Protein AF-A0A2E7BUD8-F1 (afdb_monomer_lite)

Secondary structure (DSSP, 8-state):
---TTSSSSPPP--HHHHH-----BTTTB--GGGS-GGGGSTTSHHHHHHHHHHHT----TTPEEPTT--HHHHHHHHHHHHH-SSS-HHHHHHHHHHHHHHHEE-TT-PPP---

Radius of gyration: 13.07 Å; chains: 1; bounding box: 35×28×31 Å

Foldseek 3Di:
DPDDDDLLEFDDDDPVCLVPVADCPPPLFDDPVPQPPLLLDCPQPLLVVLVCCLPVNDDCPPWDFDPPYDPVRLVSSLSSLSPYPPDDPSRSSRRSSRSCLSTTDDPPHDRDPPD

Sequence (115 aa):
MPTETSWTSPKPISDAMMAFPASVCGEYLPPMDEIPERFHRFSDPYVELVRRLFFEGGSVAEWKAREGVDRDLAIKNLRAVLGSYEPKHEHKEAGAAYLVSLWFKVPGIEAPSDA

pLDDT: mean 86.58, std 13.37, range [32.47, 95.38]

Structure (mmCIF, N/CA/C/O backbone):
data_AF-A0A2E7BUD8-F1
#
_entry.id   AF-A0A2E7BUD8-F1
#
loop_
_atom_site.group_PDB
_atom_site.id
_atom_site.type_symbol
_atom_site.label_atom_id
_atom_site.label_alt_id
_atom_site.label_comp_id
_atom_site.label_asym_id
_atom_site.label_entity_id
_atom_site.label_seq_id
_atom_site.pdbx_PDB_ins_code
_atom_site.Cartn_x
_atom_site.Cartn_y
_atom_site.Cartn_z
_atom_site.occupancy
_atom_site.B_iso_or_equiv
_atom_site.auth_seq_id
_atom_site.auth_comp_id
_atom_site.auth_asym_id
_atom_site.auth_atom_id
_atom_site.pdbx_PDB_model_num
ATOM 1 N N . MET A 1 1 ? -13.765 -9.331 -20.714 1.00 39.00 1 MET A N 1
ATOM 2 C CA . MET A 1 1 ? -14.108 -9.240 -19.284 1.00 39.00 1 MET A CA 1
ATOM 3 C C . MET A 1 1 ? -12.911 -9.762 -18.501 1.00 39.00 1 MET A C 1
ATOM 5 O O . MET A 1 1 ? -12.781 -10.980 -18.452 1.00 39.00 1 MET A O 1
ATOM 9 N N . PRO A 1 2 ? -11.991 -8.944 -17.969 1.00 43.06 2 PRO A N 1
ATOM 10 C CA . PRO A 1 2 ? -11.047 -9.461 -16.995 1.00 43.06 2 PRO A CA 1
ATOM 11 C C . PRO A 1 2 ? -11.632 -9.283 -15.588 1.00 43.06 2 PRO A C 1
ATOM 13 O O . PRO A 1 2 ? -11.746 -8.177 -15.078 1.00 43.06 2 PRO A O 1
ATOM 16 N N . THR A 1 3 ? -12.099 -10.411 -15.053 1.00 42.91 3 THR A N 1
ATOM 17 C CA . THR A 1 3 ? -11.840 -10.891 -13.685 1.00 42.91 3 THR A CA 1
ATOM 18 C C . THR A 1 3 ? -11.888 -9.874 -12.540 1.00 42.91 3 THR A C 1
ATOM 20 O O . THR A 1 3 ? -10.890 -9.574 -11.891 1.00 42.91 3 THR A O 1
ATOM 23 N N . GLU A 1 4 ? -13.095 -9.439 -12.187 1.00 45.47 4 GLU A N 1
ATOM 24 C CA . GLU A 1 4 ? -13.362 -8.979 -10.823 1.00 45.47 4 GLU A CA 1
ATOM 25 C C . GLU A 1 4 ? -13.077 -10.140 -9.842 1.00 45.47 4 GLU A C 1
ATOM 27 O O . GLU A 1 4 ? -13.411 -11.289 -10.138 1.00 45.47 4 GLU A O 1
ATOM 32 N N . THR A 1 5 ? -12.514 -9.848 -8.660 1.00 54.38 5 THR A N 1
ATOM 33 C CA . THR A 1 5 ? -12.538 -10.653 -7.402 1.00 54.38 5 THR A CA 1
ATOM 34 C C . THR A 1 5 ? -11.209 -11.212 -6.842 1.00 54.38 5 THR A C 1
ATOM 36 O O . THR A 1 5 ? -11.201 -11.607 -5.682 1.00 54.38 5 THR A O 1
ATOM 39 N N . SER A 1 6 ? -10.045 -11.203 -7.516 1.00 71.56 6 SER A N 1
ATOM 40 C CA . SER A 1 6 ? -8.834 -11.788 -6.868 1.00 71.56 6 SER A CA 1
ATOM 41 C C . SER A 1 6 ? -8.116 -10.868 -5.864 1.00 71.56 6 SER A C 1
ATOM 43 O O . SER A 1 6 ? -7.376 -11.368 -5.016 1.00 71.56 6 SER A O 1
ATOM 45 N N . TRP A 1 7 ? -8.282 -9.547 -5.959 1.00 86.31 7 TRP A N 1
ATOM 46 C CA . TRP A 1 7 ? -7.434 -8.577 -5.243 1.00 86.31 7 TRP A CA 1
ATOM 47 C C . TRP A 1 7 ? -8.080 -7.977 -3.987 1.00 86.31 7 TRP A C 1
ATOM 49 O O . TRP A 1 7 ? -7.443 -7.220 -3.259 1.00 86.31 7 TRP A O 1
ATOM 59 N N . THR A 1 8 ? -9.335 -8.326 -3.690 1.00 87.50 8 THR A N 1
ATOM 60 C CA . THR A 1 8 ? -10.091 -7.793 -2.541 1.00 87.50 8 THR A CA 1
ATOM 61 C C . THR A 1 8 ? -9.600 -8.315 -1.193 1.00 87.50 8 THR A C 1
ATOM 63 O O . THR A 1 8 ? -9.904 -7.718 -0.164 1.00 87.50 8 THR A O 1
ATOM 66 N N . SER A 1 9 ? -8.822 -9.398 -1.185 1.00 88.94 9 SER A N 1
ATOM 67 C CA . SER A 1 9 ? -8.275 -10.002 0.028 1.00 88.94 9 SER A CA 1
ATOM 68 C C . SER A 1 9 ? -6.743 -10.033 -0.026 1.00 88.94 9 SER A C 1
ATOM 70 O O . SER A 1 9 ? -6.181 -10.509 -1.015 1.00 88.94 9 SER A O 1
ATOM 72 N N . PRO A 1 10 ? -6.049 -9.544 1.017 1.00 91.62 10 PRO A N 1
ATOM 73 C CA . PRO A 1 10 ? -4.593 -9.598 1.085 1.00 91.62 10 PRO A CA 1
ATOM 74 C C . PRO A 1 10 ? -4.113 -11.049 1.216 1.00 91.62 10 PRO A C 1
ATOM 76 O O . PRO A 1 10 ? -4.799 -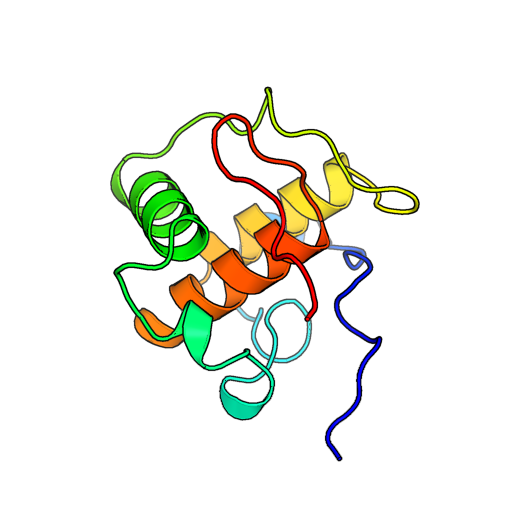11.890 1.802 1.00 91.62 10 PRO A O 1
ATOM 79 N N . LYS A 1 11 ? -2.927 -11.352 0.681 1.00 91.62 11 LYS A N 1
ATOM 80 C CA . LYS A 1 11 ? -2.405 -12.725 0.625 1.00 91.62 11 LYS A CA 1
ATOM 81 C C . LYS A 1 11 ? -1.394 -12.992 1.743 1.00 91.62 11 LYS A C 1
ATOM 83 O O . LYS A 1 11 ? -0.684 -12.066 2.139 1.00 91.62 11 LYS A O 1
ATOM 88 N N . PRO A 1 12 ? -1.302 -14.227 2.273 1.00 92.06 12 PRO A N 1
ATOM 89 C CA . PRO A 1 12 ? -0.252 -14.611 3.214 1.00 92.06 12 PRO A CA 1
ATOM 90 C C . PRO A 1 12 ? 1.128 -14.262 2.657 1.00 92.06 12 PRO A C 1
ATOM 92 O O . PRO A 1 12 ? 1.432 -14.626 1.531 1.00 92.06 12 PRO A O 1
ATOM 95 N N . ILE A 1 13 ? 1.956 -13.579 3.444 1.00 89.50 13 ILE A N 1
ATOM 96 C CA . ILE A 1 13 ? 3.313 -13.197 3.047 1.00 89.50 13 ILE A CA 1
ATOM 97 C C . ILE A 1 13 ? 4.308 -13.686 4.093 1.00 89.50 13 ILE A C 1
ATOM 99 O O . ILE A 1 13 ? 4.081 -13.535 5.296 1.00 89.50 13 ILE A O 1
ATOM 103 N N . SER A 1 14 ? 5.388 -14.317 3.636 1.00 89.44 14 SER A N 1
ATOM 104 C CA . SER A 1 14 ? 6.420 -14.862 4.516 1.00 89.44 14 SER A CA 1
ATOM 105 C C . SER A 1 14 ? 7.339 -13.765 5.056 1.00 89.44 14 SER A C 1
ATOM 107 O O . SER A 1 14 ? 7.536 -12.726 4.423 1.00 89.44 14 SER A O 1
ATOM 109 N N . ASP A 1 15 ? 7.971 -14.024 6.200 1.00 86.50 15 ASP A N 1
ATOM 110 C CA . ASP A 1 15 ? 8.956 -13.101 6.778 1.00 86.50 15 ASP A CA 1
ATOM 111 C C . ASP A 1 15 ? 10.156 -12.885 5.841 1.00 86.50 15 ASP A C 1
ATOM 113 O O . ASP A 1 15 ? 10.696 -11.783 5.759 1.00 86.50 15 ASP A O 1
ATOM 117 N N . ALA A 1 16 ? 10.531 -13.915 5.073 1.00 87.12 16 ALA A N 1
ATOM 118 C CA . ALA A 1 16 ? 11.573 -13.813 4.057 1.00 87.12 16 ALA A CA 1
ATOM 119 C C . ALA A 1 16 ? 11.185 -12.839 2.933 1.00 87.12 16 ALA A C 1
ATOM 121 O O . ALA A 1 16 ? 11.999 -12.001 2.557 1.00 87.12 16 ALA A O 1
ATOM 122 N N . MET A 1 17 ? 9.941 -12.896 2.441 1.00 86.94 17 MET A N 1
ATOM 123 C CA . MET A 1 17 ? 9.444 -11.961 1.425 1.00 86.94 17 MET A CA 1
ATOM 124 C C . MET A 1 17 ? 9.317 -10.534 1.977 1.00 86.94 17 MET A C 1
ATOM 126 O O . MET A 1 17 ? 9.606 -9.569 1.278 1.00 86.94 17 MET A O 1
ATOM 130 N N . MET A 1 18 ? 8.947 -10.386 3.251 1.00 88.62 18 MET A N 1
ATOM 131 C CA . MET A 1 18 ? 8.931 -9.086 3.931 1.00 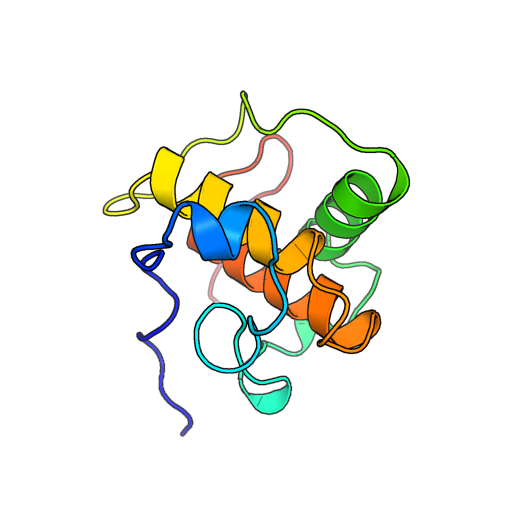88.62 18 MET A CA 1
ATOM 132 C C . MET A 1 18 ? 10.328 -8.466 4.055 1.00 88.62 18 MET A C 1
ATOM 134 O O . MET A 1 18 ? 10.465 -7.249 3.940 1.00 88.62 18 MET A O 1
ATOM 138 N N . ALA A 1 19 ? 11.353 -9.284 4.307 1.00 86.19 19 ALA A N 1
ATOM 139 C CA . ALA A 1 19 ? 12.738 -8.832 4.406 1.00 86.19 19 ALA A CA 1
ATOM 140 C C . ALA A 1 19 ? 13.373 -8.571 3.030 1.00 86.19 19 ALA A C 1
ATOM 142 O O . ALA A 1 19 ? 14.158 -7.636 2.880 1.00 86.19 19 ALA A O 1
ATOM 143 N N . PHE A 1 20 ? 13.023 -9.383 2.029 1.00 87.12 20 PHE A N 1
ATOM 144 C CA . PHE A 1 20 ? 13.584 -9.345 0.680 1.00 87.12 20 PHE A CA 1
ATOM 145 C C . PHE A 1 20 ? 12.463 -9.424 -0.370 1.00 87.12 20 PHE A C 1
ATOM 147 O O . PHE A 1 20 ? 12.248 -10.490 -0.954 1.00 87.12 20 PHE A O 1
ATOM 154 N N . PRO A 1 21 ? 11.746 -8.316 -0.642 1.00 85.12 21 PRO A N 1
ATOM 155 C CA . PRO A 1 21 ? 10.613 -8.297 -1.567 1.00 85.12 21 PRO A CA 1
ATOM 156 C C . PRO A 1 21 ? 11.080 -8.311 -3.031 1.00 85.12 21 PRO A C 1
ATOM 158 O O . PRO A 1 21 ? 10.901 -7.353 -3.782 1.00 85.12 21 PRO A O 1
ATOM 161 N N . ALA A 1 22 ? 11.735 -9.393 -3.443 1.00 81.12 22 ALA A N 1
ATOM 162 C CA . ALA A 1 22 ? 12.309 -9.538 -4.777 1.00 81.12 22 ALA A CA 1
ATOM 163 C C . ALA A 1 22 ? 11.266 -9.895 -5.850 1.00 81.12 22 ALA A C 1
ATOM 165 O O . ALA A 1 22 ? 11.523 -9.646 -7.024 1.00 81.12 22 ALA A O 1
ATOM 166 N N . SER A 1 23 ? 10.113 -10.450 -5.453 1.00 84.12 23 SER A N 1
ATOM 167 C CA . SER A 1 23 ? 9.060 -10.895 -6.375 1.00 84.12 23 SER A CA 1
ATOM 168 C C . SER A 1 23 ? 7.673 -10.600 -5.810 1.00 84.12 23 SER A C 1
ATOM 170 O O . SER A 1 23 ? 7.169 -11.325 -4.954 1.00 84.12 23 SER A O 1
ATOM 172 N N . VAL A 1 24 ? 7.065 -9.510 -6.272 1.00 84.19 24 VAL A N 1
ATOM 173 C CA . VAL A 1 24 ? 5.726 -9.061 -5.864 1.00 84.19 24 VAL A CA 1
ATOM 174 C C . VAL A 1 24 ? 4.746 -8.996 -7.033 1.00 84.19 24 VAL A C 1
ATOM 176 O O . VAL A 1 24 ? 3.542 -9.115 -6.812 1.00 84.19 24 VAL A O 1
ATOM 179 N N . CYS A 1 25 ? 5.225 -8.835 -8.267 1.00 81.12 25 CYS A N 1
ATOM 180 C CA . CYS A 1 25 ? 4.387 -8.790 -9.462 1.00 81.12 25 CYS A CA 1
ATOM 181 C C . CYS A 1 25 ? 3.616 -10.104 -9.661 1.00 81.12 25 CYS A C 1
ATOM 183 O O . CYS A 1 25 ? 4.172 -11.192 -9.535 1.00 81.12 25 CYS A O 1
ATOM 185 N N . GLY A 1 26 ? 2.322 -10.014 -9.979 1.00 77.62 26 GLY A N 1
ATOM 186 C CA . GLY A 1 26 ? 1.464 -11.165 -10.284 1.00 77.62 26 GLY A CA 1
ATOM 187 C C . GLY A 1 26 ? 0.950 -11.929 -9.058 1.00 77.62 26 GLY A C 1
ATOM 188 O O . GLY A 1 26 ? -0.150 -12.475 -9.104 1.00 77.62 26 GLY A O 1
ATOM 189 N N . GLU A 1 27 ? 1.679 -11.925 -7.940 1.00 85.62 27 GLU A N 1
ATOM 190 C CA . GLU A 1 27 ? 1.214 -12.539 -6.691 1.00 85.62 27 GLU A CA 1
ATOM 191 C C . GLU A 1 27 ? 0.667 -11.501 -5.710 1.00 85.62 27 GLU A C 1
ATOM 193 O O . GLU A 1 27 ? -0.461 -11.650 -5.248 1.00 85.62 27 GLU A O 1
ATOM 198 N N . TYR A 1 28 ? 1.403 -10.424 -5.440 1.00 89.88 28 TYR A N 1
ATOM 199 C CA . TYR A 1 28 ? 1.050 -9.407 -4.439 1.00 89.88 28 TYR A CA 1
ATOM 200 C C . TYR A 1 28 ? 0.696 -8.048 -5.056 1.00 89.88 28 TYR A C 1
ATOM 202 O O . TYR A 1 28 ? 0.140 -7.192 -4.371 1.00 89.88 28 TYR A O 1
ATOM 210 N N . LEU A 1 29 ? 0.997 -7.859 -6.342 1.00 91.88 29 LEU A N 1
ATOM 211 C CA . LEU A 1 29 ? 0.688 -6.672 -7.130 1.00 91.88 29 LEU A CA 1
ATOM 212 C C . LEU A 1 29 ? -0.107 -7.078 -8.386 1.00 91.88 29 LEU A C 1
ATOM 214 O O . LEU A 1 29 ? 0.385 -7.925 -9.144 1.00 91.88 29 LEU A O 1
ATOM 218 N N . PRO A 1 30 ? -1.284 -6.475 -8.638 1.00 91.62 30 PRO A N 1
ATOM 219 C CA . PRO A 1 30 ? -2.066 -6.723 -9.846 1.00 91.62 30 PRO A CA 1
ATOM 220 C C . PRO A 1 30 ? -1.269 -6.398 -11.112 1.00 91.62 30 PRO A C 1
ATOM 222 O O . PRO A 1 30 ? -0.518 -5.422 -11.097 1.00 91.62 30 PRO A O 1
ATOM 225 N N . PRO A 1 31 ? -1.411 -7.162 -12.208 1.00 91.62 31 PRO A N 1
ATOM 226 C CA . PRO A 1 31 ? -0.916 -6.776 -13.528 1.00 91.62 31 PRO A CA 1
ATOM 227 C C . PRO A 1 31 ? -1.391 -5.375 -13.942 1.00 91.62 31 PRO A C 1
ATOM 229 O O . PRO A 1 31 ? -2.474 -4.945 -13.555 1.00 91.62 31 PRO A O 1
ATOM 232 N N . MET A 1 32 ? -0.586 -4.658 -14.733 1.00 89.88 32 MET A N 1
ATOM 233 C CA . MET A 1 32 ? -0.877 -3.263 -15.108 1.00 89.88 32 MET A CA 1
ATOM 234 C C . MET A 1 32 ? -2.221 -3.099 -15.838 1.00 89.88 32 MET A C 1
ATOM 236 O O . MET A 1 32 ? -2.894 -2.091 -15.677 1.00 89.88 32 MET A O 1
ATOM 240 N N . ASP A 1 33 ? -2.617 -4.083 -16.637 1.00 90.44 33 ASP A N 1
ATOM 241 C CA . ASP A 1 33 ? -3.864 -4.097 -17.405 1.00 90.44 33 ASP A CA 1
ATOM 242 C C . ASP A 1 33 ? -5.110 -4.456 -16.576 1.00 90.44 33 ASP A C 1
ATOM 244 O O . ASP A 1 33 ? -6.229 -4.216 -17.030 1.00 90.44 33 ASP A O 1
ATOM 248 N N . GLU A 1 34 ? -4.938 -4.985 -15.362 1.00 90.06 34 GLU A N 1
ATOM 249 C CA . GLU A 1 34 ? -6.025 -5.217 -14.401 1.00 90.06 34 GLU A CA 1
ATOM 250 C C . GLU A 1 34 ? -6.260 -4.019 -13.469 1.00 90.06 34 GLU A C 1
ATOM 252 O O . GLU A 1 34 ? -7.264 -3.972 -12.754 1.00 90.06 34 GLU A O 1
ATOM 257 N N . ILE A 1 35 ? -5.350 -3.042 -13.457 1.00 91.50 35 ILE A N 1
ATOM 258 C CA . ILE A 1 35 ? -5.485 -1.844 -12.632 1.00 91.50 35 ILE A CA 1
ATOM 259 C C . ILE A 1 35 ? -6.453 -0.869 -13.320 1.00 91.50 35 ILE A C 1
ATOM 261 O O . ILE A 1 35 ? -6.256 -0.516 -14.484 1.00 91.50 35 ILE A O 1
ATOM 265 N N . PRO A 1 36 ? -7.497 -0.380 -12.622 1.00 91.69 36 PRO A N 1
ATOM 266 C CA . PRO A 1 36 ? -8.402 0.604 -13.201 1.00 91.69 36 PRO A CA 1
ATOM 267 C C . PRO A 1 36 ? -7.673 1.884 -13.633 1.00 91.69 36 PRO A C 1
ATOM 269 O O . PRO A 1 36 ? -6.909 2.462 -12.861 1.00 91.69 36 PRO A O 1
ATOM 272 N N . GLU A 1 37 ? -8.006 2.393 -14.822 1.00 91.06 37 GLU A N 1
ATOM 273 C CA . GLU A 1 37 ? -7.345 3.540 -15.476 1.00 91.06 37 GLU A CA 1
ATOM 274 C C . GLU A 1 37 ? -7.242 4.803 -14.598 1.00 91.06 37 GLU A C 1
ATOM 276 O O . GLU A 1 37 ? -6.324 5.608 -14.743 1.00 91.06 37 GLU A O 1
ATOM 281 N N . ARG A 1 38 ? -8.160 4.995 -13.643 1.00 91.06 38 ARG A N 1
ATOM 282 C CA . ARG A 1 38 ? -8.077 6.108 -12.682 1.00 91.06 38 ARG A CA 1
ATOM 283 C C . ARG A 1 38 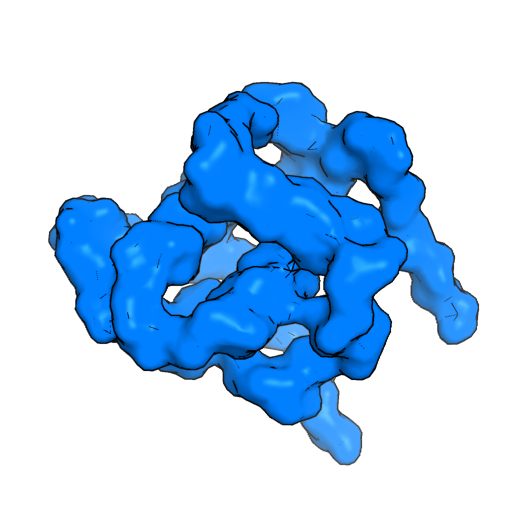? -6.793 6.083 -11.847 1.00 91.06 38 ARG A C 1
ATOM 285 O O . ARG A 1 38 ? -6.244 7.145 -11.583 1.00 91.06 38 ARG A O 1
ATOM 292 N N . PHE A 1 39 ? -6.271 4.904 -11.505 1.00 93.19 39 PHE A N 1
ATOM 293 C CA . PHE A 1 39 ? -5.034 4.761 -10.731 1.00 93.19 39 PHE A CA 1
ATOM 294 C C . PHE A 1 39 ? -3.774 4.957 -11.582 1.00 93.19 39 PHE A C 1
ATOM 296 O O . PHE A 1 39 ? -2.676 5.019 -11.039 1.00 93.19 39 PHE A O 1
ATOM 303 N N . HIS A 1 40 ? -3.910 5.107 -12.903 1.00 90.00 40 HIS A N 1
ATOM 304 C CA . HIS A 1 40 ? -2.804 5.501 -13.782 1.00 90.00 40 HIS A CA 1
ATOM 305 C C . HIS A 1 40 ? -2.582 7.020 -13.771 1.00 90.00 40 HIS A C 1
ATOM 307 O O . HIS A 1 40 ? -1.603 7.522 -14.322 1.00 90.00 40 HIS A O 1
ATOM 313 N N . ARG A 1 41 ? -3.492 7.780 -13.146 1.00 87.38 41 ARG A N 1
ATOM 314 C CA . ARG A 1 41 ? -3.444 9.240 -13.087 1.00 87.38 41 ARG A CA 1
ATOM 315 C C . ARG A 1 41 ? -2.869 9.691 -11.754 1.00 87.38 41 ARG A C 1
ATOM 317 O O . ARG A 1 41 ? -3.406 9.374 -10.699 1.00 87.38 41 ARG A O 1
ATOM 324 N N . PHE A 1 42 ? -1.849 10.544 -11.805 1.00 81.69 42 PHE A N 1
ATOM 325 C CA . PHE A 1 42 ? -1.249 11.133 -10.602 1.00 81.69 42 PHE A CA 1
ATOM 326 C C . PHE A 1 42 ? -2.205 11.996 -9.771 1.00 81.69 42 PHE A C 1
ATOM 328 O O . PHE A 1 42 ? -1.919 12.255 -8.610 1.00 81.69 42 PHE A O 1
ATOM 335 N N . SER A 1 43 ? -3.319 12.445 -10.354 1.00 85.06 43 SER A N 1
ATOM 336 C CA . SER A 1 43 ? -4.342 13.228 -9.660 1.00 85.06 43 SER A CA 1
ATOM 337 C C . SER A 1 43 ? -5.315 12.383 -8.833 1.00 85.06 43 SER A C 1
ATOM 339 O O . SER A 1 43 ? -6.209 12.952 -8.213 1.00 85.06 43 SER A O 1
ATOM 341 N N . ASP A 1 44 ? -5.232 11.047 -8.874 1.00 92.38 44 ASP A N 1
ATOM 342 C CA . ASP A 1 44 ? -6.079 10.212 -8.022 1.00 92.38 44 ASP A CA 1
ATOM 343 C C . ASP A 1 44 ? -5.590 10.293 -6.562 1.00 92.38 44 ASP A C 1
ATOM 345 O O . ASP A 1 44 ? -4.402 10.069 -6.305 1.00 92.38 44 ASP A O 1
ATOM 349 N N . PRO A 1 45 ? -6.478 10.571 -5.588 1.00 92.94 45 PRO A N 1
ATOM 350 C CA . PRO A 1 45 ? -6.083 10.733 -4.190 1.00 92.94 45 PRO A CA 1
ATOM 351 C C . PRO A 1 45 ? -5.354 9.522 -3.598 1.00 92.94 45 PRO A C 1
ATOM 353 O O . PRO A 1 45 ? -4.476 9.683 -2.751 1.00 92.94 45 PRO A O 1
ATOM 356 N N . TYR A 1 46 ? -5.686 8.299 -4.030 1.00 94.06 46 TYR A N 1
ATOM 357 C CA . TYR A 1 46 ? -4.992 7.096 -3.564 1.00 94.06 46 TYR A CA 1
ATOM 358 C C . TYR A 1 46 ? -3.583 6.996 -4.150 1.00 94.06 46 TYR A C 1
ATOM 360 O O . TYR A 1 46 ? -2.667 6.558 -3.455 1.00 94.06 46 TYR A O 1
ATOM 368 N N . VAL A 1 47 ? -3.399 7.420 -5.403 1.00 94.12 47 VAL A N 1
ATOM 369 C CA . VAL A 1 47 ? -2.083 7.463 -6.056 1.00 94.12 47 VAL A CA 1
ATOM 370 C C . VAL A 1 47 ? -1.203 8.506 -5.379 1.00 94.12 47 VAL A C 1
ATOM 372 O O . VAL A 1 47 ? -0.064 8.205 -5.029 1.00 94.12 47 VAL A O 1
ATOM 375 N N . GLU A 1 48 ? -1.730 9.699 -5.104 1.00 93.12 48 GLU A N 1
ATOM 376 C CA . GLU A 1 48 ? -1.013 10.743 -4.366 1.00 93.12 48 GLU A CA 1
ATOM 377 C C . GLU A 1 48 ? -0.619 10.282 -2.952 1.00 93.12 48 GLU A C 1
ATOM 379 O O . GLU A 1 48 ? 0.534 10.435 -2.541 1.00 93.12 48 GLU A O 1
ATOM 384 N N . LEU A 1 49 ? -1.543 9.641 -2.228 1.00 93.50 49 LEU A N 1
ATOM 385 C CA . LEU A 1 49 ? -1.285 9.073 -0.904 1.00 93.50 49 LEU A CA 1
ATOM 386 C C . LEU A 1 49 ? -0.155 8.039 -0.929 1.00 93.50 49 LEU A C 1
ATOM 388 O O . LEU A 1 49 ? 0.743 8.081 -0.088 1.00 93.50 49 LEU A O 1
ATOM 392 N N . VAL A 1 50 ? -0.202 7.100 -1.875 1.00 93.75 50 VAL A N 1
ATOM 393 C CA . VAL A 1 50 ? 0.803 6.040 -2.010 1.00 93.75 50 VAL A CA 1
ATOM 394 C C . VAL A 1 50 ? 2.157 6.611 -2.403 1.00 93.75 50 VAL A C 1
ATOM 396 O O . VAL A 1 50 ? 3.168 6.211 -1.830 1.00 93.75 50 VAL A O 1
ATOM 399 N N . ARG A 1 51 ? 2.186 7.576 -3.325 1.00 92.19 51 ARG A N 1
ATOM 400 C CA . ARG A 1 51 ? 3.397 8.315 -3.699 1.00 92.19 51 ARG A CA 1
ATOM 401 C C . ARG A 1 51 ? 4.036 8.951 -2.480 1.00 92.19 51 ARG A C 1
ATOM 403 O O . ARG A 1 51 ? 5.213 8.726 -2.211 1.00 92.19 51 ARG A O 1
ATOM 410 N N . ARG A 1 52 ? 3.245 9.686 -1.701 1.00 91.81 52 ARG A N 1
ATOM 411 C CA . ARG A 1 52 ? 3.712 10.308 -0.466 1.00 91.81 52 ARG A CA 1
ATOM 412 C C . ARG A 1 52 ? 4.254 9.270 0.513 1.00 91.81 52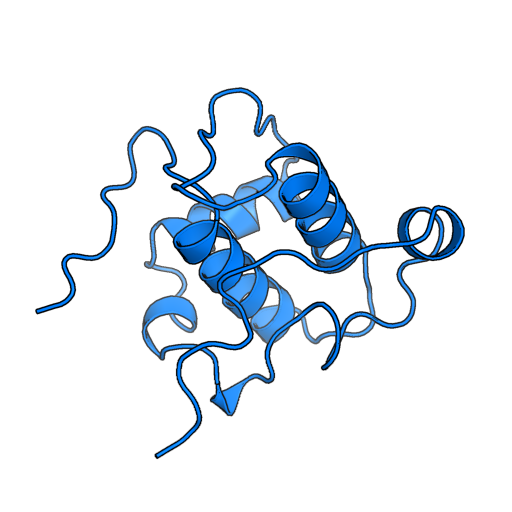 ARG A C 1
ATOM 414 O O . ARG A 1 52 ? 5.363 9.428 1.006 1.00 91.81 52 ARG A O 1
ATOM 421 N N . LEU A 1 53 ? 3.524 8.177 0.728 1.00 91.75 53 LEU A N 1
ATOM 422 C CA . LEU A 1 53 ? 3.961 7.086 1.599 1.00 91.75 53 LEU A CA 1
ATOM 423 C C . LEU A 1 53 ? 5.277 6.448 1.123 1.00 91.75 53 LEU A C 1
ATOM 425 O O . LEU A 1 53 ? 6.101 6.073 1.952 1.00 91.75 53 LEU A O 1
ATOM 429 N N . PHE A 1 54 ? 5.486 6.326 -0.188 1.00 90.12 54 PHE A N 1
ATOM 430 C CA . PHE A 1 54 ? 6.707 5.772 -0.771 1.00 90.12 54 PHE A CA 1
ATOM 431 C C . PHE A 1 54 ? 7.908 6.723 -0.647 1.00 90.12 54 PHE A C 1
ATOM 433 O O . PHE A 1 54 ? 8.993 6.279 -0.276 1.00 90.12 54 PHE A O 1
ATOM 440 N N . PHE A 1 55 ? 7.728 8.014 -0.942 1.00 88.44 55 PHE A N 1
ATOM 441 C CA . PHE A 1 55 ? 8.818 8.998 -0.968 1.00 88.44 55 PHE A CA 1
ATOM 442 C C . PHE A 1 55 ? 9.148 9.598 0.402 1.00 88.44 55 PHE A C 1
ATOM 444 O O . PHE A 1 55 ? 10.319 9.790 0.723 1.00 88.44 55 PHE A O 1
ATOM 451 N N . GLU A 1 56 ? 8.131 9.915 1.199 1.00 91.38 56 GLU A N 1
ATOM 452 C CA . GLU A 1 56 ? 8.272 10.598 2.492 1.00 91.38 56 GLU A CA 1
ATOM 453 C C . GLU A 1 56 ? 8.160 9.632 3.676 1.00 91.38 56 GLU A C 1
ATOM 455 O O . GLU A 1 56 ? 8.495 9.984 4.809 1.00 91.38 56 GLU A O 1
ATOM 460 N N . GLY A 1 57 ? 7.673 8.412 3.439 1.00 86.81 57 GLY A N 1
ATOM 461 C CA . GLY A 1 57 ? 7.195 7.554 4.511 1.00 86.81 57 GLY A CA 1
ATOM 462 C C . GLY A 1 57 ? 5.870 8.060 5.084 1.00 86.81 57 GLY A C 1
ATOM 463 O O . GLY A 1 57 ? 5.182 8.911 4.522 1.00 86.81 57 GLY A O 1
ATOM 464 N N . GLY A 1 58 ? 5.468 7.500 6.219 1.00 87.75 58 GLY A N 1
ATOM 465 C CA . GLY A 1 58 ? 4.221 7.877 6.875 1.00 87.75 58 GLY A CA 1
ATOM 466 C C . GLY A 1 58 ? 3.659 6.769 7.749 1.00 87.75 58 GLY A C 1
ATOM 467 O O . GLY A 1 58 ? 4.207 5.669 7.840 1.00 87.75 58 GLY A O 1
ATOM 468 N N . SER A 1 59 ? 2.542 7.073 8.404 1.00 87.62 59 SER A N 1
ATOM 469 C CA . SER A 1 59 ? 1.806 6.116 9.224 1.00 87.62 59 SER A CA 1
ATOM 470 C C . SER A 1 59 ? 0.490 5.744 8.557 1.00 87.62 59 SER A C 1
ATOM 472 O O . SER A 1 59 ? -0.256 6.605 8.104 1.00 87.62 59 SER A O 1
ATOM 474 N N . VAL A 1 60 ? 0.187 4.448 8.565 1.00 91.06 60 VAL A N 1
ATOM 475 C CA . VAL A 1 60 ? -1.106 3.886 8.140 1.00 91.06 60 VAL A CA 1
ATOM 476 C C . VAL A 1 60 ? -1.995 3.545 9.344 1.00 91.06 60 VAL A C 1
ATOM 478 O O . VAL A 1 60 ? -2.984 2.829 9.220 1.00 91.06 60 VAL A O 1
ATOM 481 N N . ALA A 1 61 ? -1.635 4.016 10.546 1.00 89.56 61 ALA A N 1
ATOM 482 C CA . ALA A 1 61 ? -2.303 3.637 11.792 1.00 89.56 61 ALA A CA 1
ATOM 483 C C . ALA A 1 61 ? -3.795 4.006 11.805 1.00 89.56 61 ALA A C 1
ATOM 485 O O . ALA A 1 61 ? -4.608 3.239 12.317 1.00 89.56 61 ALA A O 1
ATOM 486 N N . GLU A 1 62 ? -4.152 5.135 11.198 1.00 90.12 62 GLU A N 1
ATOM 487 C CA . GLU A 1 62 ? -5.531 5.632 11.141 1.00 90.12 62 GLU A CA 1
ATOM 488 C C . GLU A 1 62 ? -6.376 4.950 10.056 1.00 90.12 62 GLU A C 1
ATOM 490 O O . GLU A 1 62 ? -7.597 5.117 10.019 1.00 90.12 62 GLU A O 1
ATOM 495 N N . TRP A 1 63 ? -5.753 4.165 9.172 1.00 93.62 63 TRP A N 1
ATOM 496 C CA . TRP A 1 63 ? -6.461 3.472 8.104 1.00 93.62 63 TRP A CA 1
ATOM 497 C C . TRP A 1 63 ? -7.247 2.300 8.681 1.00 93.62 63 TRP A C 1
ATOM 499 O O . TRP A 1 63 ? -6.710 1.431 9.384 1.00 93.62 63 TRP A O 1
ATOM 509 N N . LYS A 1 64 ? -8.541 2.266 8.361 1.00 94.38 64 LYS A N 1
ATOM 510 C CA . LYS A 1 64 ? -9.445 1.199 8.789 1.00 94.38 64 LYS A CA 1
ATOM 511 C C . LYS A 1 64 ? -9.565 0.174 7.678 1.00 94.38 64 LYS A C 1
ATOM 513 O O . LYS A 1 64 ? -9.857 0.549 6.546 1.00 94.38 64 LYS A O 1
ATOM 518 N N . ALA A 1 65 ? -9.368 -1.101 7.994 1.00 94.62 65 ALA A N 1
ATOM 519 C CA . ALA A 1 65 ? -9.631 -2.159 7.028 1.00 94.62 65 ALA A CA 1
ATOM 520 C C . ALA A 1 65 ? -11.120 -2.179 6.644 1.00 94.62 65 ALA A C 1
ATOM 522 O O . ALA A 1 65 ? -11.994 -1.854 7.456 1.00 94.62 65 ALA A O 1
ATOM 523 N N . ARG A 1 66 ? -11.402 -2.518 5.387 1.00 93.19 66 ARG A N 1
ATOM 524 C CA . ARG A 1 66 ? -12.760 -2.801 4.918 1.00 93.19 66 ARG A CA 1
ATOM 525 C C . ARG A 1 66 ? -13.245 -4.145 5.468 1.00 93.19 66 ARG A C 1
ATOM 527 O O . ARG A 1 66 ? -12.481 -4.915 6.044 1.00 93.19 66 ARG A O 1
ATOM 534 N N . GLU A 1 67 ? -14.543 -4.394 5.336 1.00 91.06 67 GLU A N 1
ATOM 535 C CA . GLU A 1 67 ? -15.155 -5.633 5.814 1.00 91.06 67 GLU A CA 1
ATOM 536 C C . GLU A 1 67 ? -14.517 -6.856 5.138 1.00 91.06 67 GLU A C 1
ATOM 538 O O . GLU A 1 67 ? -14.289 -6.851 3.931 1.00 91.06 67 GLU A O 1
ATOM 543 N N . GLY A 1 68 ? -14.177 -7.878 5.929 1.00 90.81 68 GLY A N 1
ATOM 544 C CA . GLY A 1 68 ? -13.531 -9.100 5.436 1.00 90.81 68 GLY A CA 1
ATOM 545 C C . GLY A 1 68 ? -12.029 -8.989 5.135 1.00 90.81 68 GLY A C 1
ATOM 546 O O . GLY A 1 68 ? -11.429 -9.981 4.727 1.00 90.81 68 GLY A O 1
ATOM 547 N N . VAL A 1 69 ? -11.399 -7.828 5.351 1.00 94.00 69 VAL A N 1
AT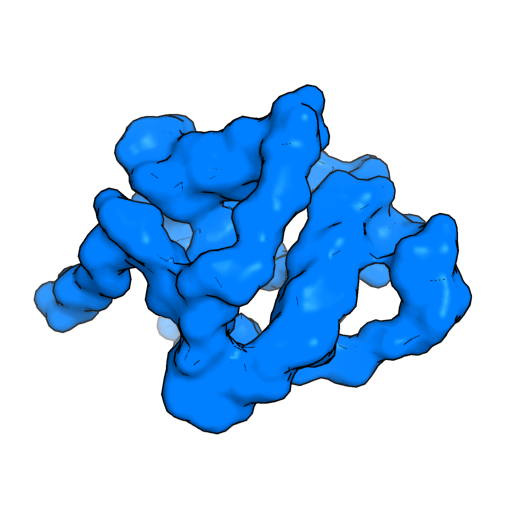OM 548 C CA . VAL A 1 69 ? -9.961 -7.624 5.114 1.00 94.00 69 VAL A CA 1
ATOM 549 C C . VAL A 1 69 ? -9.174 -7.751 6.417 1.00 94.00 69 VAL A C 1
ATOM 551 O O . VAL A 1 69 ? -9.411 -7.016 7.376 1.00 94.00 69 VAL A O 1
ATOM 554 N N . ASP A 1 70 ? -8.177 -8.639 6.434 1.00 95.06 70 ASP A N 1
ATOM 555 C CA . ASP A 1 70 ? -7.174 -8.674 7.501 1.00 95.06 70 ASP A CA 1
ATOM 556 C C . ASP A 1 70 ? -6.252 -7.451 7.375 1.00 95.06 70 ASP A C 1
ATOM 558 O O . ASP A 1 70 ? -5.447 -7.333 6.445 1.00 95.06 70 ASP A O 1
ATOM 562 N N . ARG A 1 71 ? -6.386 -6.525 8.329 1.00 94.19 71 ARG A N 1
ATOM 563 C CA . ARG A 1 71 ? -5.637 -5.265 8.360 1.00 94.19 71 ARG A CA 1
ATOM 564 C C . ARG A 1 71 ? -4.130 -5.487 8.395 1.00 94.19 71 ARG A C 1
ATOM 566 O O . ARG A 1 71 ? -3.402 -4.822 7.657 1.00 94.19 71 ARG A O 1
ATOM 573 N N . ASP A 1 72 ? -3.659 -6.369 9.265 1.00 93.69 72 ASP A N 1
ATOM 574 C CA . ASP A 1 72 ? -2.228 -6.551 9.482 1.00 93.69 72 ASP A CA 1
ATOM 575 C C . ASP A 1 72 ? -1.601 -7.228 8.268 1.00 93.69 72 ASP A C 1
ATOM 577 O O . ASP A 1 72 ? -0.508 -6.851 7.833 1.00 93.69 72 ASP A O 1
ATOM 581 N N . LEU A 1 73 ? -2.328 -8.164 7.654 1.00 94.44 73 LEU A N 1
ATOM 582 C CA . LEU A 1 73 ? -1.895 -8.797 6.420 1.00 94.44 73 LEU A CA 1
ATOM 583 C C . LEU A 1 73 ? -1.860 -7.812 5.246 1.00 94.44 73 LEU A C 1
ATOM 585 O O . LEU A 1 73 ? -0.872 -7.780 4.511 1.00 94.44 73 LEU A O 1
ATOM 589 N N . ALA A 1 74 ? -2.875 -6.959 5.102 1.00 94.81 74 ALA A N 1
ATOM 590 C CA . ALA A 1 74 ? -2.909 -5.919 4.075 1.00 94.81 74 ALA A CA 1
ATOM 591 C C . ALA A 1 74 ? -1.748 -4.921 4.219 1.00 94.81 74 ALA A C 1
ATOM 593 O O . ALA A 1 74 ? -1.104 -4.573 3.229 1.00 94.81 74 ALA A O 1
ATOM 594 N N . ILE A 1 75 ? -1.412 -4.511 5.449 1.00 94.00 75 ILE A N 1
ATOM 595 C CA . ILE A 1 75 ? -0.255 -3.638 5.707 1.00 94.00 75 ILE A CA 1
ATOM 596 C C . ILE A 1 75 ? 1.053 -4.338 5.318 1.00 94.00 75 ILE A C 1
ATOM 598 O O . ILE A 1 75 ? 1.925 -3.707 4.718 1.00 94.00 75 ILE A O 1
ATOM 602 N N . LYS A 1 76 ? 1.208 -5.630 5.633 1.00 93.25 76 LYS A N 1
ATOM 603 C CA . LYS A 1 76 ? 2.390 -6.408 5.230 1.00 93.25 76 LYS A CA 1
ATOM 604 C C . LYS A 1 76 ? 2.517 -6.497 3.705 1.00 93.25 76 LYS A C 1
ATOM 606 O O . LYS A 1 76 ? 3.585 -6.199 3.178 1.00 93.25 76 LYS A O 1
ATOM 611 N N . ASN A 1 77 ? 1.426 -6.810 3.003 1.00 94.25 77 ASN A N 1
ATOM 612 C CA . ASN A 1 77 ? 1.386 -6.851 1.535 1.00 94.25 77 ASN A CA 1
ATOM 613 C C . ASN A 1 77 ? 1.807 -5.502 0.940 1.00 94.25 77 ASN A C 1
ATOM 615 O O . ASN A 1 77 ? 2.708 -5.442 0.108 1.00 94.25 77 ASN A O 1
ATOM 619 N N . LEU A 1 78 ? 1.208 -4.409 1.425 1.00 94.12 78 LEU A N 1
ATOM 620 C CA . LEU A 1 78 ? 1.518 -3.060 0.959 1.00 94.12 78 LEU A CA 1
ATOM 621 C C . LEU A 1 78 ? 2.995 -2.704 1.176 1.00 94.12 78 LEU A C 1
ATOM 623 O O . LEU A 1 78 ? 3.637 -2.162 0.281 1.00 94.12 78 LEU A O 1
ATOM 627 N N . ARG A 1 79 ? 3.560 -3.037 2.341 1.00 91.81 79 ARG A N 1
ATOM 628 C CA . ARG A 1 79 ? 4.984 -2.807 2.633 1.00 91.81 79 ARG A CA 1
ATOM 629 C C . ARG A 1 79 ? 5.899 -3.574 1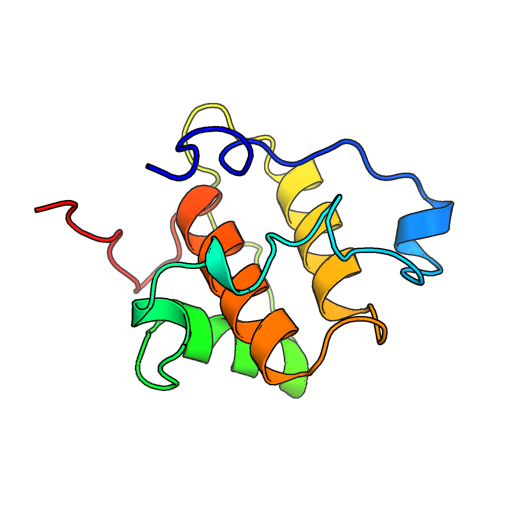.683 1.00 91.81 79 ARG A C 1
ATOM 631 O O . ARG A 1 79 ? 6.860 -2.990 1.191 1.00 91.81 79 ARG A O 1
ATOM 638 N N . ALA A 1 80 ? 5.597 -4.841 1.411 1.00 93.00 80 ALA A N 1
ATOM 639 C CA . ALA A 1 80 ? 6.379 -5.642 0.475 1.00 93.00 80 ALA A CA 1
ATOM 640 C C . ALA A 1 80 ? 6.310 -5.080 -0.951 1.00 93.00 80 ALA A C 1
ATOM 642 O O . ALA A 1 80 ? 7.346 -4.900 -1.586 1.00 93.00 80 ALA A O 1
ATOM 643 N N . VAL A 1 81 ? 5.115 -4.712 -1.422 1.00 93.81 81 VAL A N 1
ATOM 644 C CA . VAL A 1 81 ? 4.923 -4.075 -2.734 1.00 93.81 81 VAL A CA 1
ATOM 645 C C . VAL A 1 81 ? 5.733 -2.782 -2.852 1.00 93.81 81 VAL A C 1
ATOM 647 O O . VAL A 1 81 ? 6.463 -2.594 -3.826 1.00 93.81 81 VAL A O 1
ATOM 650 N N . LEU A 1 82 ? 5.647 -1.895 -1.856 1.00 92.12 82 LEU A N 1
ATOM 651 C CA . LEU A 1 82 ? 6.358 -0.615 -1.889 1.00 92.12 82 LEU A CA 1
ATOM 652 C C . LEU A 1 82 ? 7.879 -0.794 -1.805 1.00 92.12 82 LEU A C 1
ATOM 654 O O . LEU A 1 82 ? 8.615 -0.094 -2.509 1.00 92.12 82 LEU A O 1
ATOM 658 N N . GLY A 1 83 ? 8.341 -1.755 -1.002 1.00 90.56 83 GLY A N 1
ATOM 659 C CA . GLY A 1 83 ? 9.756 -2.086 -0.833 1.00 90.56 83 GLY A CA 1
ATOM 660 C C . GLY A 1 83 ? 10.385 -2.854 -2.001 1.00 90.56 83 GLY A C 1
ATOM 661 O O . GLY A 1 83 ? 11.609 -2.904 -2.093 1.00 90.56 83 GLY A O 1
ATOM 662 N N . SER A 1 84 ? 9.589 -3.435 -2.903 1.00 90.44 84 SER A N 1
ATOM 663 C CA . SER A 1 84 ? 10.106 -4.185 -4.051 1.00 90.44 84 SER A CA 1
ATOM 664 C C . SER A 1 84 ? 10.669 -3.279 -5.142 1.00 90.44 84 SER A C 1
ATOM 666 O O . SER A 1 84 ? 10.077 -2.257 -5.470 1.00 90.44 84 SER A O 1
ATOM 668 N N . TYR A 1 85 ? 11.777 -3.664 -5.770 1.00 86.62 85 TYR A N 1
ATOM 669 C CA . TYR A 1 85 ? 12.333 -2.971 -6.944 1.00 86.62 85 TYR A CA 1
ATOM 670 C C . TYR A 1 85 ? 12.001 -3.669 -8.273 1.00 86.62 85 TYR A C 1
ATOM 672 O O . TYR A 1 85 ? 12.442 -3.212 -9.323 1.00 86.62 85 TYR A O 1
ATOM 680 N N . GLU A 1 86 ? 11.236 -4.762 -8.234 1.00 90.62 86 GLU A N 1
ATOM 681 C CA . GLU A 1 86 ? 10.808 -5.509 -9.420 1.00 90.62 86 GLU A CA 1
ATOM 682 C C . GLU A 1 86 ? 9.820 -4.720 -10.308 1.00 90.62 86 GLU A C 1
ATOM 684 O O . GLU A 1 86 ? 10.096 -4.579 -11.504 1.00 90.62 86 GLU A O 1
ATOM 689 N N . PRO A 1 87 ? 8.690 -4.184 -9.795 1.00 90.00 87 PRO A N 1
ATOM 690 C CA . PRO A 1 87 ? 7.763 -3.422 -10.625 1.00 90.00 87 PRO A CA 1
ATOM 691 C C . PRO A 1 87 ? 8.365 -2.088 -11.070 1.00 90.00 87 PRO A C 1
ATOM 693 O O . PRO A 1 87 ? 9.042 -1.393 -10.304 1.00 90.00 87 PRO A O 1
ATOM 696 N N . LYS A 1 88 ? 8.021 -1.667 -12.295 1.00 91.69 88 LYS A N 1
ATOM 697 C CA . LYS A 1 88 ? 8.251 -0.283 -12.734 1.00 91.69 88 LYS A CA 1
ATOM 698 C C . LYS A 1 88 ? 7.573 0.680 -11.763 1.00 91.69 88 LYS A C 1
ATOM 700 O O . LYS A 1 88 ? 6.518 0.376 -11.215 1.00 91.69 88 LYS A O 1
ATOM 705 N N . HIS A 1 89 ? 8.154 1.864 -11.599 1.00 88.62 89 HIS A N 1
ATOM 706 C CA . HIS A 1 89 ? 7.674 2.853 -10.635 1.00 88.62 89 HIS A CA 1
ATOM 707 C C . HIS A 1 89 ? 6.186 3.205 -10.822 1.00 88.62 89 HIS A C 1
ATOM 709 O O . HIS A 1 89 ? 5.424 3.131 -9.864 1.00 88.62 89 HIS A O 1
ATOM 715 N N . GLU A 1 90 ? 5.757 3.461 -12.062 1.00 90.75 90 GLU A N 1
ATOM 716 C CA . GLU A 1 90 ? 4.353 3.746 -12.407 1.00 90.75 90 GLU A CA 1
ATOM 717 C C . GLU A 1 90 ? 3.411 2.592 -12.031 1.00 90.75 90 GLU A C 1
ATOM 719 O O . GLU A 1 90 ? 2.358 2.805 -11.437 1.00 90.75 90 GLU A O 1
ATOM 724 N N . HIS A 1 91 ? 3.822 1.352 -12.316 1.00 93.38 91 HIS A N 1
ATOM 725 C CA . HIS A 1 91 ? 3.044 0.152 -12.003 1.00 93.38 91 HIS A CA 1
ATOM 726 C C . HIS A 1 91 ? 2.943 -0.082 -10.493 1.00 93.38 91 HIS A C 1
ATOM 728 O O . HIS A 1 91 ? 1.869 -0.391 -9.979 1.00 93.38 91 HIS A O 1
ATOM 734 N N . LYS A 1 92 ? 4.044 0.124 -9.767 1.00 92.75 92 LYS A N 1
ATOM 735 C CA . LYS A 1 92 ? 4.080 0.019 -8.307 1.00 92.75 92 LYS A CA 1
ATOM 736 C C . LYS A 1 92 ? 3.078 0.971 -7.664 1.00 92.75 92 LYS A C 1
ATOM 738 O O . LYS A 1 92 ? 2.308 0.550 -6.807 1.00 92.75 92 LYS A O 1
ATOM 743 N N . GLU A 1 93 ? 3.103 2.240 -8.057 1.00 93.56 93 GLU A N 1
ATOM 744 C CA . GLU A 1 93 ? 2.235 3.265 -7.477 1.00 93.56 93 GLU A CA 1
ATOM 745 C C . GLU A 1 93 ? 0.769 3.010 -7.803 1.00 93.56 93 GLU A C 1
ATOM 747 O O . GLU A 1 93 ? -0.059 2.999 -6.893 1.00 93.56 93 GLU A O 1
ATOM 752 N N . ALA A 1 94 ? 0.460 2.737 -9.072 1.00 94.31 94 ALA A N 1
ATOM 753 C CA . ALA A 1 94 ? -0.898 2.457 -9.515 1.00 94.31 94 ALA A CA 1
ATOM 754 C C . ALA A 1 94 ? -1.474 1.213 -8.821 1.00 94.31 94 ALA A C 1
ATOM 756 O O . ALA A 1 94 ? -2.588 1.241 -8.295 1.00 94.31 94 ALA A O 1
ATOM 757 N N . GLY A 1 95 ? -0.697 0.130 -8.757 1.00 94.38 95 GLY A N 1
ATOM 758 C CA . GLY A 1 95 ? -1.149 -1.124 -8.166 1.00 94.38 95 GLY A CA 1
ATOM 759 C C . GLY A 1 95 ? -1.273 -1.030 -6.650 1.00 94.38 95 GLY A C 1
ATOM 760 O O . GLY A 1 95 ? -2.282 -1.456 -6.095 1.00 94.38 95 GLY A O 1
ATOM 761 N N . ALA A 1 96 ? -0.316 -0.398 -5.965 1.00 95.19 96 ALA A N 1
ATOM 762 C CA . ALA A 1 96 ? -0.436 -0.144 -4.533 1.00 95.19 96 ALA A CA 1
ATOM 763 C C . ALA A 1 96 ? -1.636 0.765 -4.215 1.00 95.19 96 ALA A C 1
ATOM 765 O O . ALA A 1 96 ? -2.368 0.480 -3.270 1.00 95.19 96 ALA A O 1
ATOM 766 N N . ALA A 1 97 ? -1.892 1.808 -5.011 1.00 95.38 97 ALA A N 1
ATOM 767 C CA . ALA A 1 97 ? -3.054 2.682 -4.835 1.00 95.38 97 ALA A CA 1
ATOM 768 C C . ALA A 1 97 ? -4.373 1.920 -5.002 1.00 95.38 97 ALA A C 1
ATOM 770 O O . ALA A 1 97 ? -5.282 2.062 -4.178 1.00 95.38 97 ALA A O 1
ATOM 771 N N . TYR A 1 98 ? -4.450 1.052 -6.011 1.00 95.19 98 TYR A N 1
ATOM 772 C CA . TYR A 1 98 ? -5.605 0.190 -6.218 1.00 95.19 98 TYR A CA 1
ATOM 773 C C . TYR A 1 98 ? -5.829 -0.754 -5.027 1.00 95.19 98 TYR A C 1
ATOM 775 O O . TYR A 1 98 ? -6.924 -0.765 -4.462 1.00 95.19 98 TYR A O 1
ATOM 783 N N . LEU A 1 99 ? -4.793 -1.456 -4.557 1.00 94.94 99 LEU A N 1
ATOM 784 C CA . LEU A 1 99 ? -4.886 -2.340 -3.386 1.00 94.94 99 LEU A CA 1
ATOM 785 C C . LEU A 1 99 ? -5.305 -1.579 -2.120 1.00 94.94 99 LEU A C 1
ATOM 787 O O . LEU A 1 99 ? -6.167 -2.041 -1.374 1.00 94.94 99 LEU A O 1
ATOM 791 N N . VAL A 1 100 ? -4.765 -0.375 -1.895 1.00 94.94 100 VAL A N 1
ATOM 792 C CA . VAL A 1 100 ? -5.178 0.477 -0.769 1.00 94.94 100 VAL A CA 1
ATOM 793 C C . VAL A 1 100 ? -6.663 0.818 -0.862 1.00 94.94 100 VAL A C 1
ATOM 795 O O . VAL A 1 100 ? -7.364 0.739 0.148 1.00 94.94 100 VAL A O 1
ATOM 798 N N . SER A 1 101 ? -7.163 1.143 -2.055 1.00 94.19 101 SER A N 1
ATOM 799 C CA . SER A 1 101 ? -8.581 1.453 -2.256 1.00 94.19 101 SER A CA 1
ATOM 800 C C . SER A 1 101 ? -9.498 0.268 -1.928 1.00 94.19 101 SER A C 1
ATOM 802 O O . SER A 1 101 ? -10.565 0.475 -1.337 1.00 94.19 101 SER A O 1
ATOM 804 N N . LEU A 1 102 ? -9.052 -0.960 -2.224 1.00 93.44 102 LEU A N 1
ATOM 805 C CA . LEU A 1 102 ? -9.769 -2.209 -1.954 1.00 93.44 102 LEU A CA 1
ATOM 806 C C . LEU A 1 102 ? -9.710 -2.630 -0.486 1.00 93.44 102 LEU A C 1
ATOM 808 O O . LEU A 1 102 ? -10.649 -3.241 0.011 1.00 93.44 102 LEU A O 1
ATOM 812 N N . TRP A 1 103 ? -8.617 -2.338 0.214 1.00 94.94 103 TRP A N 1
ATOM 813 C CA . TRP A 1 103 ? -8.386 -2.867 1.558 1.00 94.94 103 TRP A CA 1
ATOM 814 C C . TRP A 1 103 ? -8.708 -1.880 2.666 1.00 94.94 103 TRP A C 1
ATOM 816 O O . TRP A 1 103 ? -9.096 -2.298 3.757 1.00 94.94 103 TRP A O 1
ATOM 826 N N . PHE A 1 104 ? -8.583 -0.578 2.408 1.00 95.12 104 PHE A N 1
ATOM 827 C CA . PHE A 1 104 ? -8.645 0.441 3.446 1.00 95.12 104 PHE A CA 1
ATOM 828 C C . PHE A 1 104 ? -9.669 1.541 3.157 1.00 95.12 104 PHE A C 1
ATOM 830 O O . PHE A 1 104 ? -9.882 1.987 2.030 1.00 95.12 104 PHE A O 1
ATOM 837 N N . LYS A 1 105 ? -10.280 2.021 4.239 1.00 94.06 105 LYS A N 1
ATOM 838 C CA . LYS A 1 105 ? -10.940 3.322 4.330 1.00 94.06 105 LYS A CA 1
ATOM 839 C C . LYS A 1 105 ? -9.909 4.303 4.881 1.00 94.06 105 LYS A C 1
ATOM 841 O O . LYS A 1 105 ? -9.501 4.184 6.041 1.00 94.06 105 LYS A O 1
ATOM 846 N N . VAL A 1 106 ? -9.471 5.230 4.035 1.00 92.62 106 VAL A N 1
ATOM 847 C CA . VAL A 1 106 ? -8.443 6.221 4.366 1.00 92.62 106 VAL A CA 1
ATOM 848 C C . VAL A 1 106 ? -9.127 7.526 4.788 1.00 92.62 106 VAL A C 1
ATOM 850 O O . VAL A 1 106 ? -10.014 7.993 4.074 1.00 92.62 106 VAL A O 1
ATOM 853 N N . PRO A 1 107 ? -8.756 8.133 5.929 1.00 89.62 107 PRO A N 1
ATOM 854 C CA . PRO A 1 107 ? -9.284 9.439 6.315 1.00 89.62 107 PRO A CA 1
ATOM 855 C C . PRO A 1 107 ? -9.048 10.496 5.226 1.00 89.62 107 PRO A C 1
ATOM 857 O O . PRO A 1 107 ? -7.942 10.617 4.709 1.00 89.62 107 PRO A O 1
ATOM 860 N N . GLY A 1 108 ? -10.085 11.263 4.884 1.00 86.12 108 GLY A N 1
ATOM 861 C CA . GLY A 1 108 ? -9.995 12.330 3.879 1.00 86.12 108 GLY A CA 1
ATOM 862 C C . GLY A 1 108 ? -10.040 11.866 2.419 1.00 86.12 108 GLY A C 1
ATOM 863 O O . GLY A 1 108 ? -10.046 12.713 1.532 1.00 86.12 108 GLY A O 1
ATOM 864 N N . ILE A 1 109 ? -10.121 10.557 2.158 1.00 87.81 109 ILE A N 1
ATOM 865 C CA . ILE A 1 109 ? -10.363 10.011 0.821 1.00 87.81 109 ILE A CA 1
ATOM 866 C C . ILE A 1 109 ? -11.672 9.231 0.867 1.00 87.81 109 ILE A C 1
ATOM 868 O O . ILE A 1 109 ? -11.773 8.187 1.517 1.00 87.81 109 ILE A O 1
ATOM 872 N N . GLU A 1 110 ? -12.693 9.751 0.193 1.00 74.12 110 GLU A N 1
ATOM 873 C CA . GLU A 1 110 ? -13.947 9.023 0.043 1.00 74.12 110 GLU A CA 1
ATOM 874 C C . GLU A 1 110 ? -13.724 7.789 -0.835 1.00 74.12 110 GLU A C 1
ATOM 876 O O . GLU A 1 110 ? -12.953 7.809 -1.799 1.00 74.12 110 GLU A O 1
ATOM 881 N N . ALA A 1 111 ? -14.372 6.680 -0.466 1.00 61.66 111 ALA A N 1
ATOM 882 C CA . ALA A 1 111 ? -14.348 5.491 -1.303 1.00 61.66 111 ALA A CA 1
ATOM 883 C C . ALA A 1 111 ? -14.883 5.857 -2.697 1.00 61.66 111 ALA A C 1
ATOM 885 O O . ALA A 1 111 ? -15.798 6.679 -2.776 1.00 61.66 111 ALA A O 1
ATOM 886 N N . PRO A 1 112 ? -14.356 5.255 -3.777 1.00 55.44 112 PRO A N 1
ATOM 887 C CA . PRO A 1 112 ? -14.981 5.424 -5.079 1.00 55.44 112 PRO A CA 1
ATOM 888 C C . PRO A 1 112 ? -16.465 5.079 -4.965 1.00 55.44 112 PRO A C 1
ATOM 890 O O . PRO A 1 112 ? -16.814 3.999 -4.487 1.00 55.44 112 PRO A O 1
ATOM 893 N N . SER A 1 113 ? -17.333 6.023 -5.337 1.00 43.09 113 SER A N 1
ATOM 894 C CA . SER A 1 113 ? -18.706 5.675 -5.659 1.00 43.09 113 SER A CA 1
ATOM 895 C C . SER A 1 113 ? -18.620 4.862 -6.939 1.00 43.09 113 SER A C 1
ATOM 897 O O . SER A 1 113 ? -18.365 5.424 -8.006 1.00 43.09 113 SER A O 1
ATOM 899 N N . ASP A 1 114 ? -18.751 3.549 -6.829 1.00 43.50 114 ASP A N 1
ATOM 900 C CA . ASP A 1 114 ? -19.021 2.729 -7.998 1.00 43.50 114 ASP A CA 1
ATOM 901 C C . ASP A 1 114 ? -20.376 3.209 -8.547 1.00 43.50 114 ASP A C 1
ATOM 903 O O . ASP A 1 114 ? -21.418 3.019 -7.915 1.00 43.50 114 ASP A O 1
ATOM 907 N N . ALA A 1 115 ? -20.321 3.959 -9.649 1.00 32.47 115 ALA A N 1
ATOM 908 C CA . ALA A 1 115 ? -21.464 4.421 -10.426 1.00 32.47 115 ALA A CA 1
ATOM 909 C C . ALA A 1 115 ? -21.528 3.624 -11.728 1.00 32.47 115 ALA A C 1
ATOM 911 O O . ALA A 1 115 ? -20.449 3.415 -12.331 1.00 32.47 115 ALA A O 1
#